Protein AF-A0A2U8X4Q4-F1 (afdb_monomer_lite)

Foldseek 3Di:
DCPPPCPCVVCVVVVVVVVVVVVVVVVVVVVVVVVVVVVVVVVVVPPPPDDD

Structure (mmCIF, N/CA/C/O backbone):
data_AF-A0A2U8X4Q4-F1
#
_entry.id   AF-A0A2U8X4Q4-F1
#
loop_
_atom_site.group_PDB
_atom_site.id
_atom_site.type_symbol
_atom_site.label_atom_id
_atom_site.label_alt_id
_atom_site.label_comp_id
_atom_site.label_asym_id
_atom_site.label_entity_id
_atom_site.label_seq_id
_atom_site.pdbx_PDB_ins_code
_atom_site.Cartn_x
_atom_site.Cartn_y
_atom_site.Cartn_z
_ato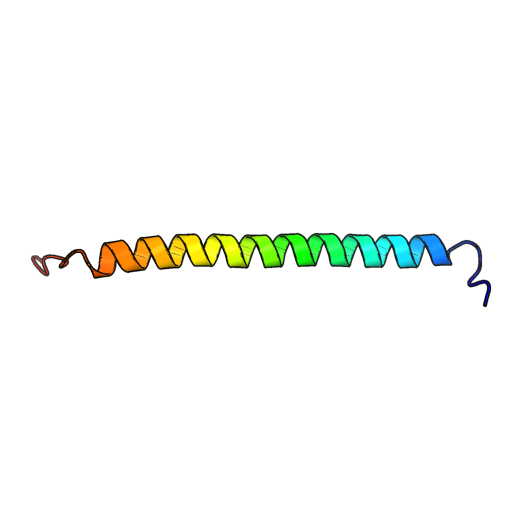m_site.occupancy
_atom_site.B_iso_or_equiv
_atom_site.auth_seq_id
_atom_site.auth_comp_id
_atom_site.auth_asym_id
_atom_site.auth_atom_id
_atom_site.pdbx_PDB_model_num
ATOM 1 N N . MET A 1 1 ? 11.884 -13.489 -23.490 1.00 46.94 1 MET A N 1
ATOM 2 C CA . MET A 1 1 ? 10.877 -12.414 -23.592 1.00 46.94 1 MET A CA 1
ATOM 3 C C . MET A 1 1 ? 11.521 -11.124 -23.109 1.00 46.94 1 MET A C 1
ATOM 5 O O . MET A 1 1 ? 11.306 -10.731 -21.970 1.00 46.94 1 MET A O 1
ATOM 9 N N . ASP A 1 2 ? 12.353 -10.501 -23.942 1.00 58.47 2 ASP A N 1
ATOM 10 C CA . ASP A 1 2 ? 12.857 -9.154 -23.665 1.00 58.47 2 ASP A CA 1
ATOM 11 C C . ASP A 1 2 ? 11.745 -8.164 -24.020 1.00 58.47 2 ASP A C 1
ATOM 13 O O . ASP A 1 2 ? 11.518 -7.869 -25.190 1.00 58.47 2 ASP A O 1
ATOM 17 N N . LEU A 1 3 ? 11.001 -7.687 -23.016 1.00 60.72 3 LEU A N 1
ATOM 18 C CA . LEU A 1 3 ? 9.864 -6.757 -23.169 1.00 60.72 3 LEU A CA 1
ATOM 19 C C . LEU A 1 3 ? 10.282 -5.331 -23.616 1.00 60.72 3 LEU A C 1
ATOM 21 O O . LEU A 1 3 ? 9.537 -4.367 -23.439 1.00 60.72 3 LEU A O 1
ATOM 25 N N . GLY A 1 4 ? 11.465 -5.175 -24.209 1.00 67.75 4 GLY A N 1
ATOM 26 C CA . GLY A 1 4 ? 12.018 -3.890 -24.621 1.00 67.75 4 GLY A CA 1
ATOM 27 C C . GLY A 1 4 ? 12.322 -2.937 -23.449 1.00 67.75 4 GLY A C 1
ATOM 28 O O . GLY A 1 4 ? 11.966 -3.201 -22.298 1.00 67.75 4 GLY A O 1
ATOM 29 N N . PRO A 1 5 ? 12.969 -1.790 -23.717 1.00 69.75 5 PRO A N 1
ATOM 30 C CA . PRO A 1 5 ? 13.500 -0.874 -22.694 1.00 69.75 5 PRO A CA 1
ATOM 31 C C . PRO A 1 5 ? 12.466 -0.278 -21.716 1.00 69.75 5 PRO A C 1
ATOM 33 O O . PRO A 1 5 ? 12.842 0.332 -20.719 1.00 69.75 5 PRO A O 1
ATOM 36 N N . HIS A 1 6 ? 11.165 -0.445 -21.974 1.00 70.81 6 HIS A N 1
ATOM 37 C CA . HIS A 1 6 ? 10.075 0.110 -21.163 1.00 70.81 6 HIS A CA 1
ATOM 38 C C . HIS A 1 6 ? 9.463 -0.890 -20.170 1.00 70.81 6 HIS A C 1
ATOM 40 O O . HIS A 1 6 ? 8.719 -0.484 -19.278 1.00 70.81 6 HIS A O 1
ATOM 46 N N . ALA A 1 7 ? 9.805 -2.179 -20.271 1.00 79.56 7 ALA A N 1
ATOM 47 C CA . ALA A 1 7 ? 9.309 -3.239 -19.389 1.00 79.56 7 ALA A CA 1
ATOM 48 C C . ALA A 1 7 ? 9.544 -2.933 -17.908 1.00 79.56 7 ALA A C 1
ATOM 50 O O . ALA A 1 7 ? 8.643 -3.037 -17.077 1.00 79.56 7 ALA A O 1
ATOM 51 N N . ALA A 1 8 ? 10.776 -2.523 -17.603 1.00 80.44 8 ALA A N 1
ATOM 52 C CA . ALA A 1 8 ? 11.214 -2.208 -16.255 1.00 80.44 8 ALA A CA 1
ATOM 53 C C . ALA A 1 8 ? 10.464 -0.994 -15.697 1.00 80.44 8 ALA A C 1
ATOM 55 O O . ALA A 1 8 ? 10.117 -0.976 -14.520 1.00 80.44 8 ALA A O 1
ATOM 56 N N . PHE A 1 9 ? 10.156 -0.011 -16.549 1.00 84.06 9 PHE A N 1
ATOM 57 C CA . PHE A 1 9 ? 9.389 1.164 -16.151 1.00 84.06 9 PHE A CA 1
ATOM 58 C C . PHE A 1 9 ? 7.936 0.808 -15.828 1.00 84.06 9 PHE A C 1
ATOM 60 O O . PHE A 1 9 ? 7.429 1.210 -14.787 1.00 84.06 9 PHE A O 1
ATOM 67 N N . ILE A 1 10 ? 7.281 0.010 -16.678 1.00 87.44 10 ILE A N 1
ATOM 68 C CA . ILE A 1 10 ? 5.903 -0.450 -16.455 1.00 87.44 10 ILE A CA 1
ATOM 69 C C . ILE A 1 10 ? 5.828 -1.264 -15.163 1.00 87.44 10 ILE A C 1
ATOM 71 O O . ILE A 1 10 ? 5.004 -0.981 -14.295 1.00 87.44 10 ILE A O 1
ATOM 75 N N . LEU A 1 11 ? 6.721 -2.241 -15.008 1.00 91.31 11 LEU A N 1
ATOM 76 C CA . LEU A 1 11 ? 6.757 -3.087 -13.821 1.00 91.31 11 LEU A CA 1
ATOM 77 C C . LEU A 1 11 ? 7.071 -2.276 -12.556 1.00 91.31 11 LEU A C 1
ATOM 79 O O . LEU A 1 11 ? 6.447 -2.500 -11.522 1.00 91.31 11 LEU A O 1
ATOM 83 N N . GLY A 1 12 ? 7.980 -1.302 -12.645 1.00 92.25 12 GLY A N 1
ATOM 84 C CA . GLY A 1 12 ? 8.293 -0.382 -11.554 1.00 92.25 12 GLY A CA 1
ATOM 85 C C . GLY A 1 12 ? 7.109 0.506 -11.173 1.00 92.25 12 GLY A C 1
ATOM 86 O O . GLY A 1 12 ? 6.799 0.623 -9.991 1.00 92.25 12 GLY A O 1
ATOM 87 N N . ALA A 1 13 ? 6.405 1.075 -12.154 1.00 94.50 13 ALA A N 1
ATOM 88 C CA . ALA A 1 13 ? 5.231 1.912 -11.927 1.00 94.50 13 ALA A CA 1
ATOM 89 C C . ALA A 1 13 ? 4.097 1.118 -11.266 1.00 94.50 13 ALA A C 1
ATOM 91 O O . ALA A 1 13 ? 3.610 1.519 -10.211 1.00 94.50 13 ALA A O 1
ATOM 92 N N . TYR A 1 14 ? 3.734 -0.046 -11.817 1.00 95.50 14 TYR A N 1
ATOM 93 C CA . TYR A 1 14 ? 2.713 -0.911 -11.220 1.00 95.50 14 TYR A CA 1
ATOM 94 C C . TYR A 1 14 ? 3.130 -1.441 -9.847 1.00 95.50 14 TYR A C 1
ATOM 96 O O . TYR A 1 14 ? 2.307 -1.471 -8.934 1.00 95.50 14 TYR A O 1
ATOM 104 N N . GLY A 1 15 ? 4.401 -1.817 -9.676 1.00 96.88 15 GLY A N 1
ATOM 105 C CA . GLY A 1 15 ? 4.941 -2.256 -8.391 1.00 96.88 15 GLY A CA 1
ATOM 106 C C . GLY A 1 15 ? 4.861 -1.159 -7.331 1.00 96.88 15 GLY A C 1
ATOM 107 O O . GLY A 1 15 ? 4.409 -1.409 -6.216 1.00 96.88 15 GLY A O 1
ATOM 108 N N . PHE A 1 16 ? 5.219 0.074 -7.692 1.00 97.12 16 PHE A N 1
ATOM 109 C CA . PHE A 1 16 ? 5.114 1.227 -6.804 1.00 97.12 16 PHE A CA 1
ATOM 110 C C . PHE A 1 16 ? 3.657 1.552 -6.462 1.00 97.12 16 PHE A C 1
ATOM 112 O O . PHE A 1 16 ? 3.329 1.729 -5.290 1.00 97.12 16 PHE A O 1
ATOM 119 N N . THR A 1 17 ? 2.756 1.559 -7.448 1.00 97.50 17 THR A N 1
ATOM 120 C CA . THR A 1 17 ? 1.320 1.754 -7.209 1.00 97.50 17 THR A CA 1
ATOM 121 C C . THR A 1 17 ? 0.760 0.685 -6.271 1.00 97.50 17 THR A C 1
ATOM 123 O O . THR A 1 17 ? 0.054 1.019 -5.319 1.00 97.50 17 THR A O 1
ATOM 126 N N . ALA A 1 18 ? 1.108 -0.586 -6.485 1.00 97.88 18 ALA A N 1
ATOM 127 C CA . ALA A 1 18 ? 0.690 -1.681 -5.615 1.00 97.88 18 ALA A CA 1
ATOM 128 C C . ALA A 1 18 ? 1.222 -1.505 -4.185 1.00 97.88 18 ALA A C 1
ATOM 130 O O . ALA A 1 18 ? 0.472 -1.696 -3.229 1.00 97.88 18 ALA A O 1
ATOM 131 N N . LEU A 1 19 ? 2.480 -1.080 -4.033 1.00 98.19 19 LEU A N 1
ATOM 132 C CA . LEU A 1 19 ? 3.091 -0.798 -2.734 1.00 98.19 19 LEU A CA 1
ATOM 133 C C . LEU A 1 19 ? 2.354 0.327 -1.998 1.00 98.19 19 LEU A C 1
ATOM 135 O O . LEU A 1 19 ? 2.027 0.173 -0.822 1.00 98.19 19 LEU A O 1
ATOM 139 N N . VAL A 1 20 ? 2.039 1.427 -2.686 1.00 98.19 20 VAL A N 1
ATOM 140 C CA . VAL A 1 20 ? 1.288 2.551 -2.105 1.00 98.19 20 VAL A CA 1
ATOM 141 C C . VAL A 1 20 ? -0.102 2.104 -1.654 1.00 98.19 20 VAL A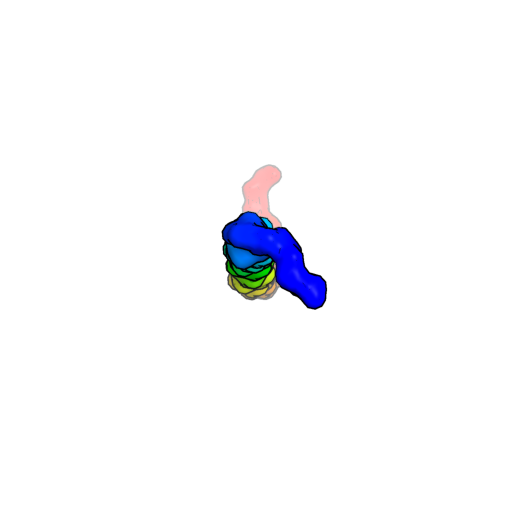 C 1
ATOM 143 O O . VAL A 1 20 ? -0.491 2.374 -0.518 1.00 98.19 20 VAL A O 1
ATOM 146 N N . ILE A 1 21 ? -0.836 1.374 -2.501 1.00 98.38 21 ILE A N 1
ATOM 147 C CA . ILE A 1 21 ? -2.170 0.859 -2.159 1.00 98.38 21 ILE A CA 1
ATOM 148 C C . ILE A 1 21 ? -2.089 -0.081 -0.952 1.00 98.38 21 ILE A C 1
ATOM 150 O O . ILE A 1 21 ? -2.859 0.079 -0.008 1.00 98.38 21 ILE A O 1
ATOM 154 N N . LEU A 1 22 ? -1.141 -1.022 -0.941 1.00 98.31 22 LEU A N 1
ATOM 155 C CA . LEU A 1 22 ? -0.940 -1.938 0.185 1.00 98.31 22 LEU A CA 1
ATOM 156 C C . LEU A 1 22 ? -0.616 -1.191 1.481 1.00 98.31 22 LEU A C 1
ATOM 158 O O . LEU A 1 22 ? -1.162 -1.536 2.526 1.00 98.31 22 LEU A O 1
ATOM 162 N N . GLY A 1 23 ? 0.214 -0.147 1.416 1.00 98.00 23 GLY A N 1
ATOM 163 C CA . GLY A 1 23 ? 0.521 0.708 2.561 1.00 98.00 23 GLY A CA 1
ATOM 164 C C . GLY A 1 23 ? -0.721 1.410 3.114 1.00 98.00 23 GLY A C 1
ATOM 165 O O . GLY A 1 23 ? -0.957 1.382 4.322 1.00 98.00 23 GLY A O 1
ATOM 166 N N . LEU A 1 24 ? -1.559 1.975 2.241 1.00 97.75 24 LEU A N 1
ATOM 167 C CA . LEU A 1 24 ? -2.813 2.620 2.641 1.00 97.75 24 LEU A CA 1
ATOM 168 C C . LEU A 1 24 ? -3.801 1.626 3.255 1.00 97.75 24 LEU A C 1
ATOM 170 O O . LEU A 1 24 ? -4.395 1.915 4.292 1.00 97.75 24 LEU A O 1
ATOM 174 N N . VAL A 1 25 ? -3.948 0.444 2.652 1.00 97.44 25 VAL A N 1
ATOM 175 C CA . VAL A 1 25 ? -4.811 -0.625 3.171 1.00 97.44 25 VAL A CA 1
ATOM 176 C C . VAL A 1 25 ? -4.322 -1.090 4.541 1.00 97.44 25 VAL A C 1
ATOM 178 O O . VAL A 1 25 ? -5.116 -1.173 5.477 1.00 97.44 25 VAL A O 1
ATOM 181 N N . ALA A 1 26 ? -3.020 -1.343 4.693 1.00 97.31 26 ALA A N 1
ATOM 182 C CA . ALA A 1 26 ? -2.434 -1.733 5.971 1.00 97.31 26 ALA A CA 1
ATOM 183 C C . ALA A 1 26 ? -2.663 -0.656 7.042 1.00 97.31 26 ALA A C 1
ATOM 185 O O . ALA A 1 26 ? -3.086 -0.975 8.153 1.00 97.31 26 ALA A O 1
ATOM 186 N N . ASN A 1 27 ? -2.460 0.617 6.694 1.00 95.94 27 ASN A N 1
ATOM 187 C CA . ASN A 1 27 ? -2.701 1.733 7.600 1.00 95.94 27 ASN A CA 1
ATOM 188 C C . ASN A 1 27 ? -4.177 1.830 8.017 1.00 95.94 27 ASN A C 1
ATOM 190 O O . ASN A 1 27 ? -4.467 1.951 9.202 1.00 95.94 27 ASN A O 1
ATOM 194 N N . ALA A 1 28 ? -5.111 1.698 7.072 1.00 94.69 28 ALA A N 1
ATOM 195 C CA . ALA A 1 28 ? -6.545 1.717 7.357 1.00 94.69 28 ALA A CA 1
ATOM 196 C C . ALA A 1 28 ? -6.975 0.559 8.274 1.00 94.69 28 ALA A C 1
ATOM 198 O O . ALA A 1 28 ? -7.799 0.744 9.169 1.00 94.69 28 ALA A O 1
ATOM 199 N N . ILE A 1 29 ? -6.396 -0.634 8.094 1.00 95.38 29 ILE A N 1
ATOM 200 C CA . ILE A 1 29 ? -6.649 -1.780 8.975 1.00 95.38 29 ILE A CA 1
ATOM 201 C C . ILE A 1 29 ? -6.128 -1.496 10.388 1.00 95.38 29 ILE A C 1
ATOM 203 O O . ILE A 1 29 ? -6.836 -1.750 11.362 1.00 95.38 29 ILE A O 1
ATOM 207 N N . LEU A 1 30 ? -4.906 -0.974 10.524 1.00 92.50 30 LEU A N 1
ATOM 208 C CA . LEU A 1 30 ? -4.325 -0.644 11.829 1.00 92.50 30 LEU A CA 1
ATOM 209 C C . LEU A 1 30 ? -5.130 0.440 12.553 1.00 92.50 30 LEU A C 1
ATOM 211 O O . LEU A 1 30 ? -5.423 0.288 13.740 1.00 92.50 30 LEU A O 1
ATOM 215 N N . ASP A 1 31 ? -5.537 1.479 11.828 1.00 90.56 31 ASP A N 1
ATOM 216 C CA . ASP A 1 31 ? -6.356 2.566 12.353 1.00 90.56 31 ASP A CA 1
ATOM 217 C C . ASP A 1 31 ? -7.723 2.060 12.828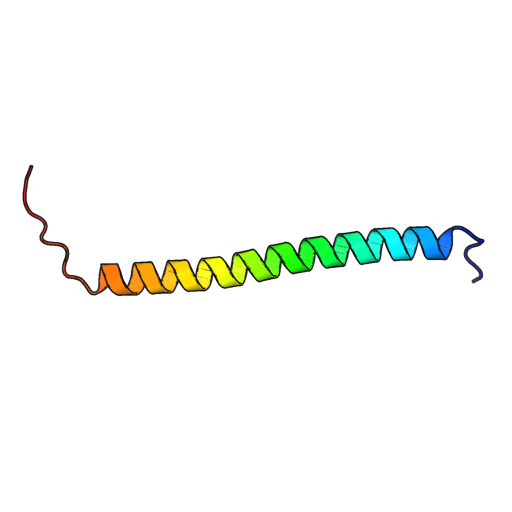 1.00 90.56 31 ASP A C 1
ATOM 219 O O . ASP A 1 31 ? -8.130 2.303 13.966 1.00 90.56 31 ASP A O 1
ATOM 223 N N . ARG A 1 32 ? -8.386 1.219 12.025 1.00 85.94 32 ARG A N 1
ATOM 224 C CA . ARG A 1 32 ? -9.652 0.592 12.416 1.00 85.94 32 ARG A CA 1
ATOM 225 C C . ARG A 1 32 ? -9.523 -0.224 13.701 1.00 85.94 32 ARG A C 1
ATOM 227 O O . ARG A 1 32 ? -10.395 -0.142 14.562 1.00 85.94 32 ARG A O 1
ATOM 234 N N . ARG A 1 33 ? -8.423 -0.960 13.890 1.00 86.12 33 ARG A N 1
ATOM 235 C CA . ARG A 1 33 ? -8.186 -1.708 15.139 1.00 86.12 33 ARG A CA 1
ATOM 236 C C . ARG A 1 33 ? -8.001 -0.784 16.344 1.00 86.12 33 ARG A C 1
ATOM 238 O O . ARG A 1 33 ? -8.373 -1.165 17.454 1.00 86.12 33 ARG A O 1
ATOM 245 N N . ALA A 1 34 ? -7.430 0.405 16.158 1.00 83.25 34 ALA A N 1
ATOM 246 C CA . ALA A 1 34 ? -7.323 1.404 17.219 1.00 83.25 34 ALA A CA 1
ATOM 247 C C . ALA A 1 34 ? -8.697 2.004 17.561 1.00 83.25 34 ALA A C 1
ATOM 249 O O . ALA A 1 34 ? -9.047 2.085 18.741 1.00 83.25 34 ALA A O 1
ATOM 250 N N . GLN A 1 35 ? -9.502 2.328 16.545 1.00 80.88 35 GLN A N 1
ATOM 251 C CA . GLN A 1 35 ? -10.871 2.818 16.722 1.00 80.88 35 GLN A CA 1
ATOM 252 C C . GLN A 1 35 ? -11.767 1.785 17.418 1.00 80.88 35 GLN A C 1
ATOM 254 O O . GLN A 1 35 ? -12.460 2.118 18.376 1.00 80.88 35 GLN A O 1
ATOM 259 N N . GLU A 1 36 ? -11.707 0.514 17.010 1.00 85.44 36 GLU A N 1
ATOM 260 C CA . GLU A 1 36 ? -12.478 -0.573 17.627 1.00 85.44 36 GLU A CA 1
ATOM 261 C C . GLU A 1 36 ? -12.111 -0.767 19.105 1.00 85.44 36 GLU A C 1
ATOM 263 O O . GLU A 1 36 ? -12.989 -0.983 19.939 1.00 85.44 36 GLU A O 1
ATOM 268 N N . ARG A 1 37 ? -10.832 -0.614 19.473 1.00 80.19 37 ARG A N 1
ATOM 269 C CA . ARG A 1 37 ? -10.405 -0.642 20.882 1.00 80.19 37 ARG A CA 1
ATOM 270 C C . ARG A 1 37 ? -10.937 0.548 21.677 1.00 80.19 37 ARG A C 1
ATOM 272 O O . ARG A 1 37 ? -11.313 0.370 22.833 1.00 80.19 37 ARG A O 1
ATOM 279 N N . ALA A 1 38 ? -10.964 1.743 21.089 1.00 82.00 38 ALA A N 1
ATOM 280 C CA . ALA A 1 38 ? -11.524 2.928 21.736 1.00 82.00 38 ALA A CA 1
ATOM 281 C C . ALA A 1 38 ? -13.041 2.786 21.942 1.00 82.00 38 ALA A C 1
ATOM 283 O O . ALA A 1 38 ? -13.535 3.020 23.044 1.00 82.00 38 ALA A O 1
ATOM 284 N N . LEU A 1 39 ? -13.760 2.299 20.926 1.00 83.25 39 LEU A N 1
ATOM 285 C CA . LEU A 1 39 ? -15.185 1.972 21.014 1.00 83.25 39 LEU A CA 1
ATOM 286 C C . LEU A 1 39 ? -15.459 0.898 22.073 1.00 83.25 39 LEU A C 1
ATOM 288 O O . LEU A 1 39 ? -16.375 1.059 22.871 1.00 83.25 39 LEU A O 1
ATOM 292 N N . ALA A 1 40 ? -14.643 -0.158 22.143 1.00 83.75 40 ALA A N 1
ATOM 29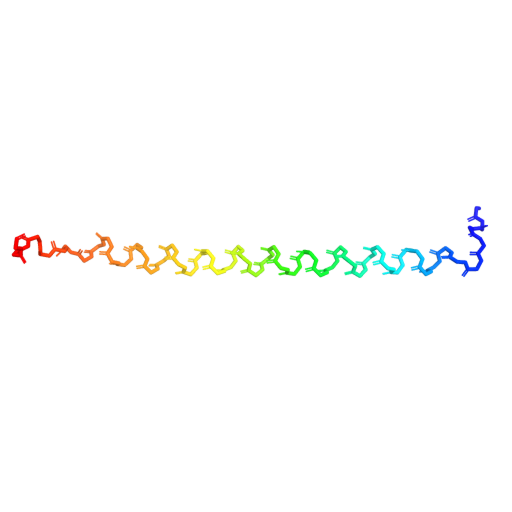3 C CA . ALA A 1 40 ? -14.787 -1.204 23.155 1.00 83.75 40 ALA A CA 1
ATOM 294 C C . ALA A 1 40 ? -14.571 -0.688 24.587 1.00 83.75 40 ALA A C 1
ATOM 296 O O . ALA A 1 40 ? -15.193 -1.207 25.512 1.00 83.75 40 ALA A O 1
ATOM 297 N N . ARG A 1 41 ? -13.715 0.326 24.787 1.00 80.12 41 ARG A N 1
ATOM 298 C CA . ARG A 1 41 ? -13.561 0.998 26.089 1.00 80.12 41 ARG A CA 1
ATOM 299 C C . ARG A 1 41 ? -14.798 1.825 26.438 1.00 80.12 41 ARG A C 1
ATOM 301 O O . ARG A 1 41 ? -15.308 1.691 27.541 1.00 80.12 41 ARG A O 1
ATOM 308 N N . LEU A 1 42 ? -15.322 2.600 25.488 1.00 79.38 42 LEU A N 1
ATOM 309 C CA . LEU A 1 42 ? -16.531 3.410 25.688 1.00 79.38 42 LEU A CA 1
ATOM 310 C C . LEU A 1 42 ? -17.796 2.564 25.887 1.00 79.38 42 LEU A C 1
ATOM 312 O O . LEU A 1 42 ? -18.676 2.962 26.633 1.00 79.38 42 LEU A O 1
ATOM 316 N N . ALA A 1 43 ? -17.892 1.394 25.250 1.00 78.81 43 ALA A N 1
ATOM 317 C CA . ALA A 1 43 ? -19.011 0.470 25.439 1.00 78.81 43 ALA A CA 1
ATOM 318 C C . ALA A 1 43 ? -18.995 -0.220 26.815 1.00 78.81 43 ALA A C 1
ATOM 320 O O . ALA A 1 43 ? -20.040 -0.651 27.298 1.00 78.81 43 ALA A O 1
ATOM 321 N N . GLN A 1 44 ? -17.816 -0.343 27.432 1.00 76.06 44 GLN A N 1
ATOM 322 C CA . GLN A 1 44 ? -17.664 -0.836 28.803 1.00 76.06 44 GLN A CA 1
ATOM 323 C C . GLN A 1 44 ? -17.917 0.257 29.842 1.00 76.06 44 GLN A C 1
ATOM 325 O O . GLN A 1 44 ? -18.247 -0.064 30.980 1.00 76.06 44 GLN A O 1
ATOM 330 N N . GLU A 1 45 ? -17.802 1.529 29.455 1.00 68.75 45 GLU A N 1
ATOM 331 C CA . GLU A 1 45 ? -18.287 2.651 30.247 1.00 68.75 45 GLU A CA 1
ATOM 332 C C . GLU A 1 45 ? -19.827 2.620 30.198 1.00 68.75 45 GLU A C 1
ATOM 334 O O . GLU A 1 45 ? -20.414 2.834 29.132 1.00 68.75 45 GLU A O 1
ATOM 339 N N . PRO A 1 46 ? -20.530 2.325 31.307 1.00 62.12 46 PRO A N 1
ATOM 340 C CA . PRO A 1 46 ? -21.980 2.376 31.318 1.00 62.12 46 PRO A CA 1
ATOM 341 C C . PRO A 1 46 ? -22.367 3.838 31.126 1.00 62.12 46 PRO A C 1
ATOM 343 O O . PRO A 1 46 ? -22.343 4.630 32.064 1.00 62.12 46 PRO A O 1
ATOM 346 N N . THR A 1 47 ? -22.664 4.214 29.881 1.00 65.75 47 THR A N 1
ATOM 347 C CA . THR A 1 47 ? -23.074 5.573 29.537 1.00 65.75 47 THR A CA 1
ATOM 348 C C . THR A 1 47 ? -24.275 5.903 30.422 1.00 65.75 47 THR A C 1
ATOM 350 O O . THR A 1 47 ? -25.299 5.219 30.299 1.00 65.75 47 THR A O 1
ATOM 353 N N . PRO A 1 48 ? -24.204 6.905 31.320 1.00 66.00 48 PRO A N 1
ATOM 354 C CA . PRO A 1 48 ? -25.371 7.324 32.068 1.00 66.00 48 PRO A CA 1
ATOM 355 C C . PRO A 1 48 ? -26.340 7.895 31.037 1.00 66.00 48 PRO A C 1
ATOM 357 O O . PRO A 1 48 ? -26.182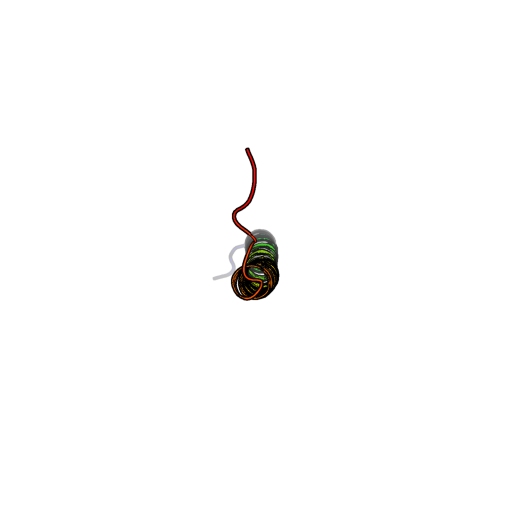 9.017 30.557 1.00 66.00 48 PRO A O 1
A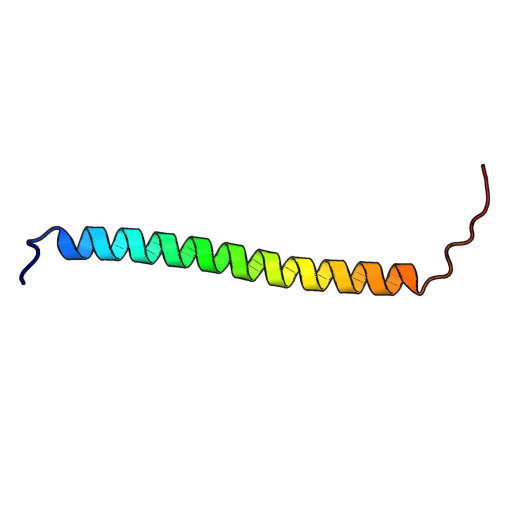TOM 360 N N . ARG A 1 49 ? -27.332 7.095 30.635 1.00 72.50 49 ARG A N 1
ATOM 361 C CA . ARG A 1 49 ? -28.500 7.597 29.919 1.00 72.50 49 ARG A CA 1
ATOM 362 C C . ARG A 1 49 ? -29.200 8.547 30.875 1.00 72.50 49 ARG A C 1
ATOM 364 O O . ARG A 1 49 ? -29.926 8.126 31.769 1.00 72.50 49 ARG A O 1
ATOM 371 N N . GLY A 1 50 ? -28.939 9.832 30.701 1.00 74.25 50 GLY A N 1
ATOM 372 C CA . GLY A 1 50 ? -29.481 10.854 31.564 1.00 74.25 50 GLY A CA 1
ATOM 373 C C . GLY A 1 50 ? -29.402 12.218 30.914 1.00 74.25 50 GLY A C 1
ATOM 374 O O . GLY A 1 50 ? -28.355 12.854 30.946 1.00 74.25 50 GLY A O 1
ATOM 375 N N . ARG A 1 51 ? -30.580 12.684 30.480 1.00 70.56 51 ARG A N 1
ATOM 376 C CA . ARG A 1 51 ? -30.973 14.092 30.320 1.00 70.56 51 ARG A CA 1
ATOM 377 C C . ARG A 1 51 ? -30.731 14.704 28.931 1.00 70.56 51 ARG A C 1
ATOM 379 O O . ARG A 1 51 ? -29.732 15.378 28.707 1.00 70.56 51 ARG A O 1
ATOM 386 N N . ARG A 1 52 ? -31.744 14.630 28.065 1.00 60.00 52 ARG A N 1
ATOM 387 C CA . ARG A 1 52 ? -32.767 15.680 27.876 1.00 60.00 52 ARG A CA 1
ATOM 388 C C . ARG A 1 52 ? -33.826 15.222 26.882 1.00 60.00 52 ARG A C 1
ATOM 390 O O . ARG A 1 52 ? -33.454 14.493 25.942 1.00 60.00 52 ARG A O 1
#

pLDDT: mean 83.2, std 13.06, range [46.94, 98.38]

Secondary structure (DSSP, 8-state):
----TTHHHHHHHHHHHHHHHHHHHHHHHHHHHHHHHHHHHHHHS-------

Sequence (52 aa):
MDLGPHAAFILGAYGFTALVILGLVANAILDRRAQERALARLAQEPTPRGRR

Radius of gyration: 22.69 Å; chains: 1; bounding box: 46×28×57 Å